Protein AF-A0A7X3D2D2-F1 (afdb_monomer_lite)

Radius of gyration: 14.34 Å; chains: 1; bounding box: 32×38×37 Å

Sequence (102 aa):
MPRENTNLLEYERFYKHIDFHVRYAYHAGSNGKLCFAAQPMETFTEFGDDYDYIYGVVYNNMQLQVGFKDFLIIIDNDLHKRLGILYDLIREEFVMLVNTHL

pLDDT: mean 82.9, std 15.84, range [32.47, 97.12]

Organism: NCBI:txid248905

Secondary structure (DSSP, 8-state):
-----TTEEEEEEEETTTTEEEEEEEE-STT-EEEEEEEEGGG--TT-S----EEEEEETT-PEEEEESSS-----HHHHHHHHHHHHHHHHHHHHHHHHH-

Structure (mmCIF, N/CA/C/O backbone):
data_AF-A0A7X3D2D2-F1
#
_entry.id   AF-A0A7X3D2D2-F1
#
loop_
_atom_site.group_PDB
_atom_site.id
_atom_site.type_symbol
_atom_site.label_atom_id
_atom_site.label_alt_id
_atom_site.label_comp_id
_atom_site.label_asym_id
_atom_site.label_entity_id
_atom_site.label_seq_id
_atom_site.pdbx_PDB_ins_code
_atom_site.Cartn_x
_atom_site.Cartn_y
_atom_site.Cartn_z
_atom_site.occupancy
_atom_site.B_iso_or_equiv
_atom_site.auth_seq_id
_atom_site.auth_comp_id
_atom_site.auth_asym_id
_atom_site.auth_atom_id
_atom_site.pdbx_PDB_model_num
ATOM 1 N N . MET A 1 1 ? -2.868 27.636 14.583 1.00 32.47 1 MET A N 1
ATOM 2 C CA . MET A 1 1 ? -3.909 26.823 15.245 1.00 32.47 1 MET A CA 1
ATOM 3 C C . MET A 1 1 ? -3.651 25.369 14.877 1.00 32.47 1 MET A C 1
ATOM 5 O O . MET A 1 1 ? -3.925 25.027 13.730 1.00 32.47 1 MET A O 1
ATOM 9 N N . PRO A 1 2 ? -3.058 24.535 15.745 1.00 35.09 2 PRO A N 1
ATOM 10 C CA . PRO A 1 2 ? -2.963 23.112 15.456 1.00 35.09 2 PRO A CA 1
ATOM 11 C C . PRO A 1 2 ? -4.356 22.503 15.652 1.00 35.09 2 PRO A C 1
ATOM 13 O O . PRO A 1 2 ? -4.992 22.713 16.683 1.00 35.09 2 PRO A O 1
ATOM 16 N N . ARG A 1 3 ? -4.881 21.822 14.632 1.00 39.59 3 ARG A N 1
ATOM 17 C CA . ARG A 1 3 ? -6.079 20.993 14.784 1.00 39.59 3 ARG A CA 1
ATOM 18 C C . ARG A 1 3 ? -5.615 19.678 15.394 1.00 39.59 3 ARG A C 1
ATOM 20 O O . ARG A 1 3 ? -5.034 18.862 14.689 1.00 39.59 3 ARG A O 1
ATOM 27 N N . GLU A 1 4 ? -5.833 19.501 16.691 1.00 42.72 4 GLU A N 1
ATOM 28 C CA . GLU A 1 4 ? -5.728 18.190 17.328 1.00 42.72 4 GLU A CA 1
ATOM 29 C C . GLU A 1 4 ? -6.768 17.266 16.688 1.00 42.72 4 GLU A C 1
ATOM 31 O O . GLU A 1 4 ? -7.964 17.368 16.948 1.00 42.72 4 GLU A O 1
ATOM 36 N N . ASN A 1 5 ? -6.314 16.399 15.790 1.00 52.38 5 ASN A N 1
ATOM 37 C CA . ASN A 1 5 ? -7.069 15.237 15.349 1.00 52.38 5 ASN A CA 1
ATOM 38 C C . ASN A 1 5 ? -6.460 14.050 16.103 1.00 52.38 5 ASN A C 1
ATOM 40 O O . ASN A 1 5 ? -5.561 13.382 15.607 1.00 52.38 5 ASN A O 1
ATOM 44 N N . THR A 1 6 ? -6.908 13.826 17.338 1.00 60.09 6 THR A N 1
ATOM 45 C CA . THR A 1 6 ? -6.402 12.803 18.279 1.00 60.09 6 THR A CA 1
ATOM 46 C C . THR A 1 6 ? -6.565 11.351 17.804 1.00 60.09 6 THR A C 1
ATOM 48 O O . THR A 1 6 ? -6.145 10.432 18.496 1.00 60.09 6 THR A O 1
ATOM 51 N N . ASN A 1 7 ? -7.119 11.139 16.608 1.00 78.56 7 ASN A N 1
ATOM 52 C CA . ASN A 1 7 ? -7.462 9.833 16.050 1.00 78.56 7 ASN A CA 1
ATOM 53 C C . ASN A 1 7 ? -6.664 9.482 14.782 1.00 78.56 7 ASN A C 1
ATOM 55 O O . ASN A 1 7 ? -7.076 8.589 14.048 1.00 78.56 7 ASN A O 1
ATOM 59 N N . LEU A 1 8 ? -5.586 10.202 14.463 1.00 86.25 8 LEU A N 1
ATOM 60 C CA . LEU A 1 8 ? -4.748 9.924 13.293 1.00 86.25 8 LEU A CA 1
ATOM 61 C C . LEU A 1 8 ? -3.364 9.434 13.733 1.00 86.25 8 LEU A C 1
ATOM 63 O O . LEU A 1 8 ? -2.648 10.156 14.421 1.00 86.25 8 LEU A O 1
ATOM 67 N N . LEU A 1 9 ? -3.005 8.217 13.325 1.00 89.81 9 LEU A N 1
ATOM 68 C CA . LEU A 1 9 ? -1.682 7.625 13.516 1.00 89.81 9 LEU A CA 1
ATOM 69 C C . LEU A 1 9 ? -0.982 7.514 12.159 1.00 89.81 9 LEU A C 1
ATOM 71 O O . LEU A 1 9 ? -1.437 6.774 11.287 1.00 89.81 9 LEU A O 1
ATOM 75 N N . GLU A 1 10 ? 0.124 8.233 12.000 1.00 92.25 10 GLU A N 1
ATOM 76 C CA . GLU A 1 10 ? 0.961 8.209 10.798 1.00 92.25 10 GLU A CA 1
ATOM 77 C C . GLU A 1 10 ? 2.313 7.577 11.116 1.00 92.25 10 GLU A C 1
ATOM 79 O O . GLU A 1 10 ? 2.917 7.871 12.150 1.00 92.25 10 GLU A O 1
ATOM 84 N N . TYR A 1 11 ? 2.771 6.681 10.247 1.00 93.12 11 TYR A N 1
ATOM 85 C CA . TYR A 1 11 ? 4.046 5.992 10.414 1.00 93.12 11 TYR A CA 1
ATOM 86 C C . TYR A 1 11 ? 4.507 5.354 9.107 1.00 93.12 11 TYR A C 1
ATOM 88 O O . TYR A 1 11 ? 3.752 5.233 8.143 1.00 93.12 11 TYR A O 1
ATOM 96 N N . GLU A 1 12 ? 5.760 4.917 9.089 1.00 94.06 12 GLU A N 1
ATOM 97 C CA . GLU A 1 12 ? 6.393 4.325 7.918 1.00 94.06 12 GLU A CA 1
ATOM 98 C C . GLU A 1 12 ? 6.942 2.937 8.242 1.00 94.06 12 GLU A C 1
ATOM 100 O O . GLU A 1 12 ? 7.348 2.649 9.373 1.00 94.06 12 GLU A O 1
ATOM 105 N N . ARG A 1 13 ? 6.964 2.058 7.239 1.00 94.25 13 ARG A N 1
ATOM 106 C CA . ARG A 1 13 ? 7.492 0.702 7.356 1.00 94.25 13 ARG A CA 1
ATOM 107 C C . ARG A 1 13 ? 8.344 0.343 6.149 1.00 94.25 13 ARG A C 1
ATOM 109 O O . ARG A 1 13 ? 7.954 0.537 5.001 1.00 94.25 13 ARG A O 1
ATOM 116 N N . PHE A 1 14 ? 9.501 -0.243 6.438 1.00 94.50 14 PHE A N 1
ATOM 117 C CA . PHE A 1 14 ? 10.447 -0.737 5.444 1.00 94.50 14 PHE A CA 1
ATOM 118 C C . PHE A 1 14 ? 10.349 -2.260 5.372 1.00 94.50 14 PHE A C 1
ATOM 120 O O . PHE A 1 14 ? 10.888 -2.976 6.222 1.00 94.50 14 PHE A O 1
ATOM 127 N N . TYR A 1 15 ? 9.674 -2.773 4.349 1.00 94.81 15 TYR A N 1
ATOM 128 C CA . TYR A 1 15 ? 9.554 -4.206 4.103 1.00 94.81 15 TYR A CA 1
ATOM 129 C C . TYR A 1 15 ? 10.746 -4.712 3.292 1.00 94.81 15 TYR A C 1
ATOM 131 O O . TYR A 1 15 ? 10.642 -4.979 2.100 1.00 94.81 15 TYR A O 1
ATOM 139 N N . LYS A 1 16 ? 11.891 -4.882 3.961 1.00 92.81 16 LYS A N 1
ATOM 140 C CA . LYS A 1 16 ? 13.168 -5.290 3.336 1.00 92.81 16 LYS A CA 1
ATOM 141 C C . LYS A 1 16 ? 13.132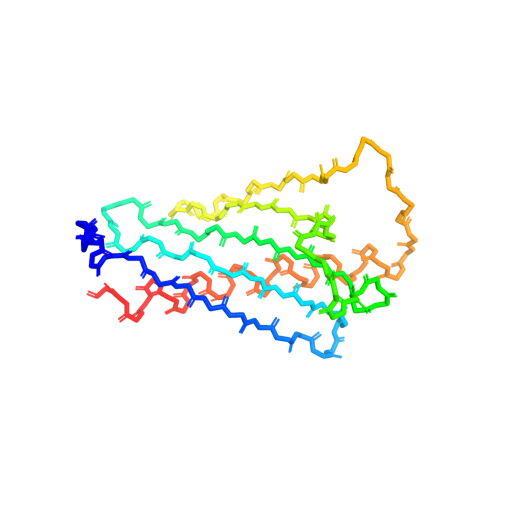 -6.618 2.569 1.00 92.81 16 LYS A C 1
ATOM 143 O O . LYS A 1 16 ? 14.009 -6.871 1.766 1.00 92.81 16 LYS A O 1
ATOM 148 N N . HIS A 1 17 ? 12.174 -7.498 2.852 1.00 94.25 17 HIS A N 1
ATOM 149 C CA . HIS A 1 17 ? 12.072 -8.810 2.200 1.00 94.25 17 HIS A CA 1
ATOM 150 C C . HIS A 1 17 ? 11.303 -8.768 0.868 1.00 94.25 17 HIS A C 1
ATOM 152 O O . HIS A 1 17 ? 11.325 -9.746 0.127 1.00 94.25 17 HIS A O 1
ATOM 158 N N . ILE A 1 18 ? 10.620 -7.656 0.582 1.00 94.75 18 ILE A N 1
ATOM 159 C CA . ILE A 1 18 ? 9.959 -7.372 -0.701 1.00 94.75 18 ILE A CA 1
ATOM 160 C C . ILE A 1 18 ? 10.406 -6.027 -1.283 1.00 94.75 18 ILE A C 1
ATOM 162 O O . ILE A 1 18 ? 9.823 -5.555 -2.254 1.00 94.75 18 ILE A O 1
ATOM 166 N N . ASP A 1 19 ? 11.416 -5.396 -0.688 1.00 93.75 19 ASP A N 1
ATOM 167 C CA . ASP A 1 19 ? 11.967 -4.122 -1.139 1.00 93.75 19 ASP A CA 1
ATOM 168 C C . ASP A 1 19 ? 10.895 -3.039 -1.342 1.00 93.75 19 ASP A C 1
ATOM 170 O O . ASP A 1 19 ? 10.847 -2.383 -2.376 1.00 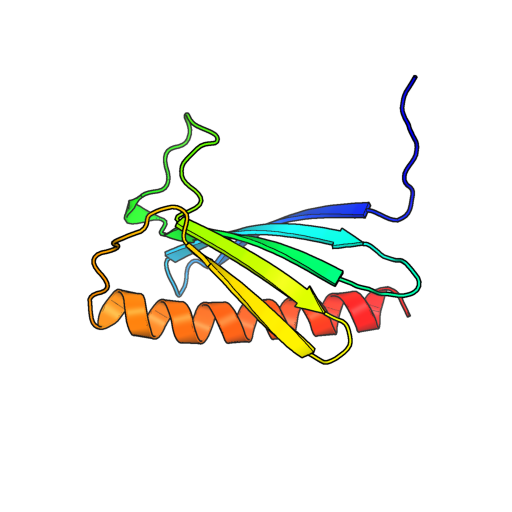93.75 19 ASP A O 1
ATOM 174 N N . PHE A 1 20 ? 10.028 -2.838 -0.341 1.00 93.44 20 PHE A N 1
ATOM 175 C CA . PHE A 1 20 ? 9.015 -1.773 -0.342 1.00 93.44 20 PHE A CA 1
ATOM 176 C C . PHE A 1 20 ? 9.160 -0.817 0.842 1.00 93.44 20 PHE A C 1
ATOM 178 O O . PHE A 1 20 ? 9.375 -1.236 1.984 1.00 93.44 20 PHE A O 1
ATOM 185 N N . HIS A 1 21 ? 8.970 0.472 0.565 1.00 93.12 21 HIS A N 1
ATOM 186 C CA . HIS A 1 21 ? 8.736 1.511 1.561 1.00 93.12 21 HIS A CA 1
ATOM 187 C C . HIS A 1 21 ? 7.239 1.772 1.580 1.00 93.12 21 HIS A C 1
ATOM 189 O O . HIS A 1 21 ? 6.655 1.977 0.515 1.00 93.12 21 HIS A O 1
ATOM 195 N N . VAL A 1 22 ? 6.620 1.770 2.757 1.00 93.81 22 VAL A N 1
ATOM 196 C CA . VAL A 1 22 ? 5.189 2.034 2.883 1.00 93.81 22 VAL A CA 1
ATOM 197 C C . VAL A 1 22 ? 4.944 3.060 3.967 1.00 93.81 22 VAL A C 1
ATOM 199 O O . VAL A 1 22 ? 5.347 2.868 5.112 1.00 93.81 22 VAL A O 1
ATOM 202 N N . ARG A 1 23 ? 4.243 4.124 3.600 1.00 93.75 23 ARG A N 1
ATOM 203 C CA . ARG A 1 23 ? 3.719 5.136 4.508 1.00 93.75 23 ARG A CA 1
ATOM 204 C C . ARG A 1 23 ? 2.272 4.800 4.816 1.00 93.75 23 ARG A C 1
ATOM 206 O O . ARG A 1 23 ? 1.510 4.476 3.907 1.00 93.75 23 ARG A O 1
ATOM 213 N N . TYR A 1 24 ? 1.897 4.886 6.080 1.00 94.62 24 TYR A N 1
ATOM 214 C CA . TYR A 1 24 ? 0.563 4.583 6.572 1.00 94.62 24 TYR A CA 1
ATOM 215 C C . TYR A 1 24 ? -0.046 5.793 7.264 1.00 94.62 24 TYR A C 1
ATOM 217 O O . TYR A 1 24 ? 0.640 6.543 7.953 1.00 94.62 24 TYR A O 1
ATOM 225 N N . ALA A 1 25 ? -1.360 5.932 7.116 1.00 92.94 25 ALA A N 1
ATOM 226 C CA . ALA A 1 25 ? -2.180 6.872 7.863 1.00 92.94 25 ALA A CA 1
ATOM 227 C C . ALA A 1 25 ? -3.450 6.151 8.330 1.00 92.94 25 ALA A C 1
ATOM 229 O O . ALA A 1 25 ? -4.360 5.865 7.544 1.00 92.94 25 ALA A O 1
ATOM 230 N N . TYR A 1 26 ? -3.494 5.816 9.617 1.00 91.44 26 TYR A N 1
ATOM 231 C CA . TYR A 1 26 ? -4.609 5.127 10.247 1.00 91.44 26 TYR A CA 1
ATOM 232 C C . TYR A 1 26 ? -5.531 6.109 10.960 1.00 91.44 26 TYR A C 1
ATOM 234 O O . TYR A 1 26 ? -5.095 6.890 11.803 1.00 91.44 26 TYR A O 1
ATOM 242 N N . HIS A 1 27 ? -6.825 6.035 10.658 1.00 87.94 27 HIS A N 1
ATOM 243 C CA . HIS A 1 27 ? -7.845 6.829 11.331 1.00 87.94 27 HIS A CA 1
ATOM 244 C C . HIS A 1 27 ? -8.609 5.979 12.355 1.00 87.94 27 HIS A C 1
ATOM 246 O O . HIS A 1 27 ? -9.521 5.238 11.985 1.00 87.94 27 HIS A O 1
ATOM 252 N N . ALA A 1 28 ? -8.286 6.141 13.639 1.00 74.94 28 ALA A N 1
ATOM 253 C CA . ALA A 1 28 ? -8.957 5.534 14.789 1.00 74.94 28 ALA A CA 1
ATOM 254 C C . ALA A 1 28 ? -10.314 6.218 15.069 1.00 74.94 28 ALA A C 1
ATOM 256 O O . ALA A 1 28 ? -10.500 6.937 16.046 1.00 74.94 28 ALA A O 1
ATOM 257 N N . GLY A 1 29 ? -11.266 6.067 14.149 1.00 72.88 29 GLY A N 1
ATOM 258 C CA . GLY A 1 29 ? -12.652 6.522 14.297 1.00 72.88 29 GLY A CA 1
ATOM 259 C C . GLY A 1 29 ? -13.650 5.385 14.076 1.00 72.88 29 GLY A C 1
ATOM 260 O O . GLY A 1 29 ? -13.264 4.253 13.800 1.00 72.88 29 GLY A O 1
ATOM 261 N N . SER A 1 30 ? -14.951 5.691 14.125 1.00 59.38 30 SER A N 1
ATOM 262 C CA . SER A 1 30 ? -16.040 4.702 13.981 1.00 59.38 30 SER A CA 1
ATOM 263 C C . SER A 1 30 ? -15.998 3.880 12.685 1.00 59.38 30 SER A C 1
ATOM 265 O O . SER A 1 30 ? -16.549 2.785 12.638 1.00 59.38 30 SER A O 1
ATOM 267 N N . ASN A 1 31 ? -15.305 4.376 11.656 1.00 66.62 31 ASN A N 1
ATOM 268 C CA . ASN A 1 31 ? -15.117 3.713 10.368 1.00 66.62 31 ASN A CA 1
ATOM 269 C C . ASN A 1 31 ? -13.632 3.486 10.051 1.00 66.62 31 ASN A C 1
ATOM 271 O O . ASN A 1 31 ? -13.221 3.794 8.933 1.00 66.62 31 ASN A O 1
ATOM 275 N N . GLY A 1 32 ? -12.856 3.024 11.045 1.00 77.12 32 GLY A N 1
ATOM 276 C CA . GLY A 1 32 ? -11.463 2.573 10.929 1.00 77.12 32 GLY A CA 1
ATOM 277 C C . GLY A 1 32 ? -11.001 2.345 9.489 1.00 77.12 32 GLY A C 1
ATOM 278 O O . GLY A 1 32 ? -11.539 1.521 8.747 1.00 77.12 32 GLY A O 1
ATOM 279 N N . LYS A 1 33 ? -10.034 3.143 9.050 1.00 90.12 33 LYS A N 1
ATOM 280 C CA . LYS A 1 33 ? -9.451 2.983 7.721 1.00 90.12 33 LYS A CA 1
ATOM 281 C C . LYS A 1 33 ? -7.956 3.176 7.796 1.00 90.12 33 LYS A C 1
ATOM 283 O O . LYS A 1 33 ? -7.482 4.073 8.497 1.00 90.12 33 LYS A O 1
ATOM 288 N N . LEU A 1 34 ? -7.243 2.341 7.057 1.00 94.12 34 LEU A N 1
ATOM 289 C CA . LEU A 1 34 ? -5.807 2.452 6.871 1.00 94.12 34 LEU A CA 1
ATOM 290 C C . LEU A 1 34 ? -5.552 2.927 5.452 1.00 94.12 34 LEU A C 1
ATOM 292 O O . LEU A 1 34 ? -5.724 2.170 4.498 1.00 94.12 34 LEU A O 1
ATOM 296 N N . CYS A 1 35 ? -5.177 4.191 5.321 1.00 94.69 35 CYS A N 1
ATOM 297 C CA . CYS A 1 35 ? -4.623 4.703 4.081 1.00 94.69 35 CYS A CA 1
ATOM 298 C C . CYS A 1 35 ? -3.155 4.277 4.004 1.00 94.69 35 CYS A C 1
ATOM 300 O O . CYS A 1 35 ? -2.461 4.267 5.023 1.00 94.69 35 CYS A O 1
ATOM 302 N N . PHE A 1 36 ? -2.678 3.956 2.808 1.00 94.44 36 PHE A N 1
ATOM 303 C CA . PHE A 1 36 ? -1.268 3.678 2.582 1.00 94.44 36 PHE A CA 1
ATOM 304 C C . PHE A 1 36 ? -0.791 4.267 1.262 1.00 94.44 36 PHE A C 1
ATOM 306 O O . PHE A 1 36 ? -1.572 4.446 0.323 1.00 94.44 36 PHE A O 1
ATOM 313 N N . ALA A 1 37 ? 0.509 4.511 1.195 1.00 93.81 37 ALA A N 1
ATOM 314 C CA . ALA A 1 37 ? 1.224 4.809 -0.028 1.00 93.81 37 ALA A CA 1
ATOM 315 C C . ALA A 1 37 ? 2.539 4.027 -0.030 1.00 93.81 37 ALA A C 1
ATOM 317 O O . ALA A 1 37 ? 3.208 3.936 0.997 1.00 93.81 37 ALA A O 1
ATOM 318 N N . ALA A 1 38 ? 2.859 3.385 -1.146 1.00 92.31 38 ALA A N 1
ATOM 319 C CA . ALA A 1 38 ? 3.942 2.427 -1.259 1.00 92.31 38 ALA A CA 1
ATOM 320 C C . ALA A 1 38 ? 4.784 2.676 -2.511 1.00 92.31 38 ALA A C 1
ATOM 322 O O . ALA A 1 38 ? 4.266 2.969 -3.594 1.00 92.31 38 ALA A O 1
ATOM 323 N N . GLN A 1 39 ? 6.090 2.485 -2.356 1.00 89.81 39 GLN A N 1
ATOM 324 C CA . GLN A 1 39 ? 7.079 2.610 -3.421 1.00 89.81 39 GLN A CA 1
ATOM 325 C C . GLN A 1 39 ? 8.120 1.483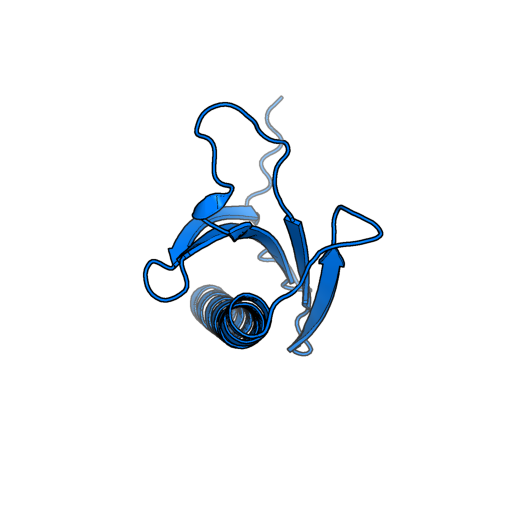 -3.326 1.00 89.81 39 GLN A C 1
ATOM 327 O O . GLN A 1 39 ? 8.557 1.152 -2.215 1.00 89.81 39 GLN A O 1
ATOM 332 N N . PRO A 1 40 ? 8.525 0.882 -4.457 1.00 88.94 40 PRO A N 1
ATOM 333 C CA . PRO A 1 40 ? 9.667 -0.023 -4.495 1.00 88.94 40 PRO A CA 1
ATOM 334 C C . PRO A 1 40 ? 10.965 0.691 -4.086 1.00 88.94 40 PRO A C 1
ATOM 336 O O . PRO A 1 40 ? 11.188 1.851 -4.443 1.00 88.94 40 PRO A O 1
ATOM 339 N N . MET A 1 41 ? 11.848 -0.004 -3.369 1.00 85.31 41 MET A N 1
ATOM 340 C CA . MET A 1 41 ? 13.138 0.530 -2.915 1.00 85.31 41 MET A CA 1
ATOM 341 C C . MET A 1 41 ? 14.057 0.884 -4.078 1.00 85.31 41 MET A C 1
ATOM 343 O O . MET A 1 41 ? 14.788 1.863 -3.981 1.00 85.31 41 MET A O 1
ATOM 347 N N . GLU A 1 42 ? 14.004 0.142 -5.190 1.00 79.81 42 GLU A N 1
ATOM 348 C CA . GLU A 1 42 ? 14.798 0.464 -6.383 1.00 79.81 42 GLU A CA 1
ATOM 349 C C . GLU A 1 42 ? 14.497 1.862 -6.950 1.00 79.81 42 GLU A C 1
ATOM 351 O O . GLU A 1 42 ? 15.325 2.453 -7.641 1.00 79.81 42 GLU A O 1
ATOM 356 N N . THR A 1 43 ? 13.319 2.397 -6.637 1.00 72.56 43 THR A N 1
ATOM 357 C CA . THR A 1 43 ? 12.849 3.716 -7.066 1.00 72.56 43 THR A CA 1
ATOM 358 C C . THR A 1 43 ? 12.804 4.737 -5.931 1.00 72.56 43 THR A C 1
ATOM 360 O O . THR A 1 43 ? 12.462 5.896 -6.164 1.00 72.56 43 THR A O 1
ATOM 363 N N . PHE A 1 44 ? 13.153 4.325 -4.710 1.00 66.62 44 PHE A N 1
ATOM 364 C CA . PHE A 1 44 ? 13.186 5.195 -3.545 1.00 66.62 44 PHE A CA 1
ATOM 365 C C . PHE A 1 44 ? 14.345 6.186 -3.677 1.00 66.62 44 PHE A C 1
ATOM 367 O O . PHE A 1 44 ? 15.502 5.796 -3.831 1.00 66.62 44 PHE A O 1
ATOM 374 N N . THR A 1 45 ? 14.044 7.481 -3.596 1.00 59.72 45 THR A N 1
ATOM 375 C CA . THR A 1 45 ? 15.064 8.532 -3.521 1.00 59.72 45 THR A CA 1
ATOM 376 C C . THR A 1 45 ? 14.843 9.349 -2.255 1.00 59.72 45 THR A C 1
ATOM 378 O O . THR A 1 45 ? 13.719 9.736 -1.951 1.00 59.72 45 THR A O 1
ATOM 381 N N . GLU A 1 46 ? 15.913 9.643 -1.514 1.00 57.31 46 GLU A N 1
ATOM 382 C CA . GLU A 1 46 ? 15.844 10.396 -0.247 1.00 57.31 46 GLU A CA 1
ATOM 383 C C . GLU A 1 46 ? 15.405 11.869 -0.429 1.00 57.31 46 GLU A C 1
ATOM 385 O O . GLU A 1 46 ? 15.249 12.592 0.551 1.00 57.31 46 GLU A O 1
ATOM 390 N N . PHE A 1 47 ? 15.203 12.332 -1.672 1.00 50.72 47 PHE A N 1
ATOM 391 C CA . PHE A 1 47 ? 15.073 13.749 -2.031 1.00 50.72 47 PHE A CA 1
ATOM 392 C C . PHE A 1 47 ? 13.738 14.157 -2.688 1.00 50.72 47 PHE A C 1
ATOM 394 O O . PHE A 1 47 ? 13.677 15.232 -3.286 1.00 50.72 47 PHE A O 1
ATOM 401 N N . GLY A 1 48 ? 12.650 13.383 -2.590 1.00 49.88 48 GLY A N 1
ATOM 402 C CA . GLY A 1 48 ? 11.369 13.863 -3.127 1.00 49.88 48 GLY A CA 1
ATOM 403 C C . GLY A 1 48 ? 10.119 13.095 -2.710 1.00 49.88 48 GLY A C 1
ATOM 404 O O . GLY A 1 48 ? 10.066 11.875 -2.802 1.00 49.88 48 GLY A O 1
ATOM 405 N N . ASP A 1 49 ? 9.082 13.853 -2.344 1.00 47.78 49 ASP A N 1
ATOM 406 C CA . ASP A 1 49 ? 7.751 13.411 -1.893 1.00 47.78 49 ASP A CA 1
ATOM 407 C C . ASP A 1 49 ? 6.865 12.766 -2.982 1.00 47.78 49 ASP A C 1
ATOM 409 O O . ASP A 1 49 ? 5.694 12.476 -2.740 1.00 47.78 49 ASP A O 1
ATOM 413 N N . ASP A 1 50 ? 7.393 12.544 -4.189 1.00 52.69 50 ASP A N 1
ATOM 414 C CA . ASP A 1 50 ? 6.585 12.394 -5.403 1.00 52.69 50 ASP A CA 1
ATOM 415 C C . ASP A 1 50 ? 6.742 11.028 -6.106 1.00 52.69 50 ASP A C 1
ATOM 417 O O . ASP A 1 50 ? 6.500 10.917 -7.308 1.00 52.69 50 ASP A O 1
ATOM 421 N N . TYR A 1 51 ? 7.091 9.964 -5.373 1.00 59.16 51 TYR A N 1
ATOM 422 C CA . TYR A 1 51 ? 7.373 8.635 -5.952 1.00 59.16 51 TYR A CA 1
ATOM 423 C C . TYR A 1 51 ? 6.501 7.487 -5.434 1.00 59.16 51 TYR A C 1
ATOM 425 O O . TYR A 1 51 ? 6.808 6.327 -5.698 1.00 59.16 51 TYR A O 1
ATOM 433 N N . ASP A 1 52 ? 5.398 7.760 -4.734 1.00 61.84 52 ASP A N 1
ATOM 434 C CA . ASP A 1 52 ? 4.466 6.682 -4.389 1.00 61.84 52 ASP A CA 1
ATOM 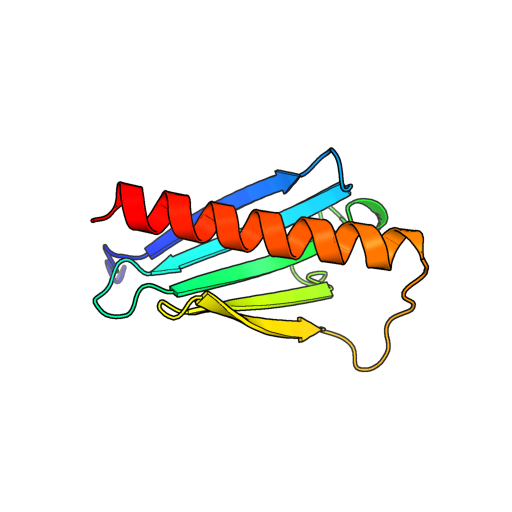435 C C . ASP A 1 52 ? 3.817 6.127 -5.663 1.00 61.84 52 ASP A C 1
ATOM 437 O O . ASP A 1 52 ? 2.929 6.743 -6.254 1.00 61.84 52 ASP A O 1
ATOM 441 N N . TYR A 1 53 ? 4.272 4.948 -6.089 1.00 75.25 53 TYR A N 1
ATOM 442 C CA . TYR A 1 53 ? 3.739 4.235 -7.252 1.00 75.25 53 TYR A CA 1
ATOM 443 C C . TYR A 1 53 ? 2.323 3.739 -7.002 1.00 75.25 53 TYR A C 1
ATOM 445 O O . TYR A 1 53 ? 1.532 3.596 -7.936 1.00 75.25 53 TYR A O 1
ATOM 453 N N . ILE A 1 54 ? 2.026 3.435 -5.741 1.00 89.19 54 ILE A N 1
ATOM 454 C CA . ILE A 1 54 ? 0.837 2.713 -5.321 1.00 89.19 54 ILE A CA 1
ATOM 455 C C . ILE A 1 54 ? 0.296 3.413 -4.099 1.00 89.19 54 ILE A C 1
ATOM 457 O O . ILE A 1 54 ? 1.030 3.699 -3.161 1.00 89.19 54 ILE A O 1
ATOM 461 N N . TYR A 1 55 ? -0.998 3.641 -4.074 1.00 92.69 55 TYR A N 1
ATOM 462 C CA . TYR A 1 55 ? -1.674 4.153 -2.898 1.00 92.69 55 TYR A CA 1
ATOM 463 C C . TYR A 1 55 ? -3.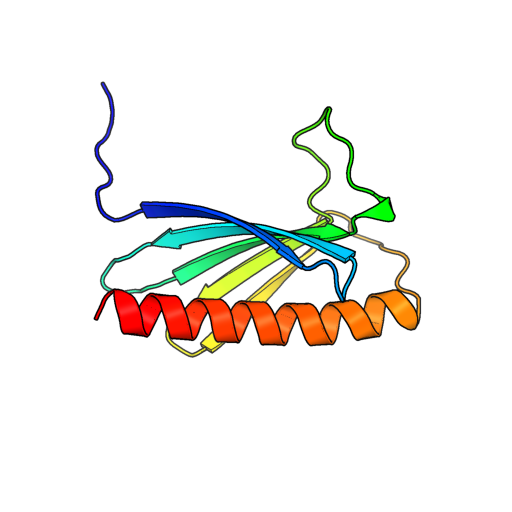004 3.447 -2.751 1.00 92.69 55 TYR A C 1
ATOM 465 O O . TYR A 1 55 ? -3.543 2.877 -3.701 1.00 92.69 55 TYR A O 1
ATOM 473 N N . GLY A 1 56 ? -3.555 3.464 -1.553 1.00 94.06 56 GLY A N 1
ATOM 474 C CA . GLY A 1 56 ? -4.807 2.782 -1.333 1.00 94.06 56 GLY A CA 1
ATOM 475 C C . GLY A 1 56 ? -5.367 2.971 0.051 1.00 94.06 56 GLY A C 1
ATOM 476 O O . GLY A 1 56 ? -4.834 3.701 0.886 1.00 94.06 56 GLY A O 1
ATOM 477 N N . VAL A 1 57 ? -6.493 2.304 0.261 1.00 95.19 57 VAL A N 1
ATOM 478 C CA . VAL A 1 57 ? -7.222 2.310 1.521 1.00 95.19 57 VAL A CA 1
ATOM 479 C C . VAL A 1 57 ? -7.699 0.896 1.816 1.00 95.19 57 VAL A C 1
ATOM 481 O O . VAL A 1 57 ? -8.285 0.239 0.951 1.00 95.19 57 VAL A O 1
ATOM 484 N N . VAL A 1 58 ? -7.471 0.451 3.050 1.00 94.75 58 VAL A N 1
ATOM 485 C CA . VAL A 1 58 ? -8.168 -0.689 3.647 1.00 94.75 58 VAL A CA 1
ATOM 486 C C . VAL A 1 58 ? -9.326 -0.158 4.480 1.00 94.75 58 VAL A C 1
ATOM 488 O O . VAL A 1 58 ? -9.130 0.666 5.376 1.00 94.75 58 VAL A O 1
ATOM 491 N N . TYR A 1 59 ? -10.531 -0.623 4.169 1.00 90.69 59 TYR A N 1
ATOM 492 C CA . TYR A 1 59 ? -11.751 -0.312 4.909 1.00 90.69 59 TYR A CA 1
ATOM 493 C C . TYR A 1 59 ? -12.057 -1.401 5.950 1.00 90.69 59 TYR A C 1
ATOM 495 O O . TYR A 1 59 ? -11.643 -2.549 5.802 1.00 90.69 59 TYR A O 1
ATOM 503 N N . ASN A 1 60 ? -12.871 -1.074 6.958 1.00 86.50 60 ASN A N 1
ATOM 504 C CA . ASN A 1 60 ? -13.329 -2.002 8.008 1.00 86.50 60 ASN A CA 1
ATOM 505 C C . ASN A 1 60 ? -13.939 -3.330 7.518 1.00 86.50 60 ASN A C 1
ATOM 507 O O . ASN A 1 60 ? -13.935 -4.312 8.252 1.00 86.50 60 ASN A O 1
ATOM 511 N N . ASN A 1 61 ? -14.471 -3.393 6.296 1.00 87.19 61 ASN A N 1
ATOM 512 C CA . ASN A 1 61 ? -14.981 -4.629 5.689 1.00 87.19 61 ASN A CA 1
ATOM 513 C C . ASN A 1 61 ? -13.881 -5.466 4.999 1.00 87.19 61 ASN A C 1
ATOM 515 O O . ASN A 1 61 ? -14.200 -6.341 4.196 1.00 87.19 61 ASN A O 1
ATOM 519 N N . MET A 1 62 ? -12.604 -5.172 5.263 1.00 87.62 62 MET A N 1
ATOM 520 C CA . MET A 1 62 ? -11.426 -5.764 4.617 1.00 87.62 62 MET A CA 1
ATOM 521 C C . MET A 1 62 ? -11.347 -5.527 3.102 1.00 87.62 62 MET A C 1
ATOM 523 O O . MET A 1 62 ? -10.550 -6.161 2.404 1.00 87.62 62 MET A O 1
ATOM 527 N N . GLN A 1 63 ? -12.143 -4.594 2.572 1.00 92.19 63 GLN A N 1
ATOM 528 C CA . GLN A 1 63 ? -12.026 -4.177 1.185 1.00 92.19 63 GLN A CA 1
ATOM 529 C C . GLN A 1 63 ? -10.757 -3.344 1.014 1.00 92.19 63 GLN A C 1
ATOM 531 O O . GLN A 1 63 ? -10.559 -2.342 1.701 1.00 92.19 63 GLN A O 1
ATOM 536 N N . LEU A 1 64 ? -9.916 -3.768 0.073 1.00 93.69 64 LEU A N 1
ATOM 537 C CA . LEU A 1 64 ? -8.710 -3.064 -0.334 1.00 93.69 64 LEU A CA 1
ATOM 538 C C . LEU A 1 64 ? -8.991 -2.343 -1.655 1.00 93.69 64 LEU A C 1
ATOM 54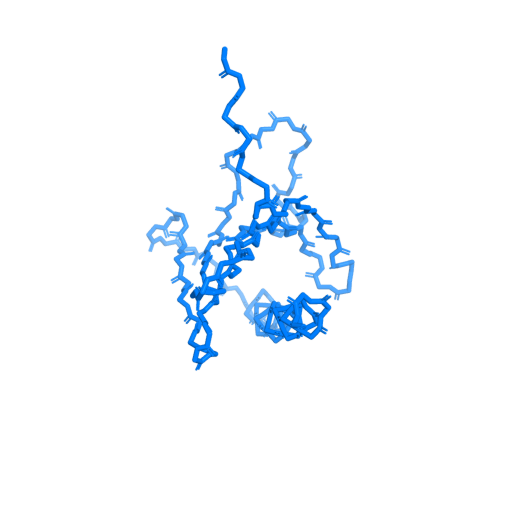0 O O . LEU A 1 64 ? -9.288 -2.987 -2.662 1.00 93.69 64 LEU A O 1
ATOM 544 N N . GLN A 1 65 ? -8.890 -1.018 -1.648 1.00 94.38 65 GLN A N 1
ATOM 545 C CA . GLN A 1 65 ? -8.888 -0.203 -2.858 1.00 94.38 65 GLN A CA 1
ATOM 546 C C . GLN A 1 65 ? -7.459 0.250 -3.145 1.00 94.38 65 GLN A C 1
ATOM 548 O O . GLN A 1 65 ? -6.812 0.799 -2.257 1.00 94.38 65 GLN A O 1
ATOM 553 N N . VAL A 1 66 ? -6.989 0.043 -4.376 1.00 92.00 66 VAL A N 1
ATOM 554 C CA . VAL A 1 66 ? -5.637 0.415 -4.812 1.00 92.00 66 VAL A CA 1
ATOM 555 C C . VAL A 1 66 ? -5.714 1.293 -6.052 1.00 92.00 66 VAL A C 1
ATOM 557 O O . VAL A 1 66 ? -6.458 0.996 -6.986 1.00 92.00 66 VAL A O 1
ATOM 560 N N . GLY A 1 67 ? -4.945 2.373 -6.045 1.00 89.69 67 GLY A N 1
ATOM 561 C CA . GLY A 1 67 ? -4.643 3.208 -7.193 1.00 89.69 67 GLY A CA 1
ATOM 562 C C . GLY A 1 67 ? -3.150 3.170 -7.498 1.00 89.69 67 GLY A C 1
ATOM 563 O O . GLY A 1 67 ? -2.324 2.928 -6.618 1.00 89.69 67 GLY A O 1
ATOM 564 N N . PHE A 1 68 ? -2.824 3.423 -8.759 1.00 86.69 68 PHE A N 1
ATOM 565 C CA . PHE A 1 68 ? -1.457 3.620 -9.222 1.00 86.69 68 PHE A CA 1
ATOM 566 C C . PHE A 1 68 ? -1.315 5.068 -9.676 1.00 86.69 68 PHE A C 1
ATOM 568 O O . PHE A 1 68 ? -2.271 5.649 -10.198 1.00 86.69 68 PHE A O 1
ATOM 575 N N . LYS A 1 69 ? -0.158 5.678 -9.417 1.00 78.31 69 LYS A N 1
ATOM 576 C CA . LYS A 1 69 ? 0.069 7.091 -9.751 1.00 78.31 69 LYS A CA 1
ATOM 577 C C . LYS A 1 69 ? 0.074 7.332 -11.262 1.00 78.31 69 LYS A C 1
ATOM 579 O O . LYS A 1 69 ? -0.480 8.330 -11.717 1.00 78.31 69 LYS A O 1
ATOM 584 N N . ASP A 1 70 ? 0.617 6.384 -12.021 1.00 74.50 70 ASP A N 1
ATOM 585 C CA . ASP A 1 70 ? 0.694 6.447 -13.476 1.00 74.50 70 ASP A CA 1
ATOM 586 C C . ASP A 1 70 ? -0.354 5.562 -14.156 1.00 74.50 70 ASP A C 1
ATOM 588 O O . ASP A 1 70 ? -0.713 4.486 -13.676 1.00 74.50 70 ASP A O 1
ATOM 592 N N . PHE A 1 71 ? -0.814 6.003 -15.329 1.00 67.62 71 PHE A N 1
ATOM 593 C CA . PHE A 1 71 ? -1.760 5.250 -16.159 1.00 67.62 71 PHE A CA 1
ATOM 594 C C . PHE A 1 71 ? -1.153 3.957 -16.731 1.00 67.62 71 PHE A C 1
ATOM 596 O O . PHE A 1 71 ? -1.880 3.011 -17.031 1.00 67.62 71 PHE A O 1
ATOM 603 N N . LEU A 1 72 ? 0.174 3.911 -16.886 1.00 73.81 72 LEU A N 1
ATOM 604 C CA . LEU A 1 72 ? 0.901 2.757 -17.401 1.00 73.81 72 LEU A CA 1
ATOM 605 C C . LEU A 1 72 ? 2.163 2.527 -16.570 1.00 73.81 72 LEU A C 1
ATOM 607 O O . LEU A 1 72 ? 3.050 3.374 -16.539 1.00 73.81 72 LEU A O 1
ATOM 611 N N . ILE A 1 73 ? 2.250 1.354 -15.949 1.00 77.38 73 ILE A N 1
ATOM 612 C CA . ILE A 1 73 ? 3.425 0.896 -15.206 1.00 77.38 73 ILE A CA 1
ATOM 613 C C . ILE A 1 73 ? 3.937 -0.409 -15.811 1.00 77.38 73 ILE A C 1
ATOM 615 O O . ILE A 1 73 ? 3.154 -1.266 -16.227 1.00 77.38 73 ILE A O 1
ATOM 619 N N . ILE A 1 74 ? 5.260 -0.563 -15.874 1.00 80.50 74 ILE A N 1
ATOM 620 C CA . ILE A 1 74 ? 5.881 -1.824 -16.281 1.00 80.50 74 ILE A CA 1
ATOM 621 C C . ILE A 1 74 ? 5.905 -2.726 -15.053 1.00 80.50 74 ILE A C 1
ATOM 623 O O . ILE A 1 74 ? 6.670 -2.496 -14.122 1.00 80.50 74 ILE A O 1
ATOM 627 N N . ILE A 1 75 ? 5.053 -3.748 -15.056 1.00 84.94 75 ILE A N 1
ATOM 628 C CA . ILE A 1 75 ? 5.062 -4.797 -14.040 1.00 84.94 75 ILE A CA 1
ATOM 629 C C . ILE A 1 75 ? 5.698 -6.036 -14.656 1.00 84.94 75 ILE A C 1
ATOM 631 O O . ILE A 1 75 ? 5.112 -6.671 -15.535 1.00 84.94 75 ILE A O 1
ATOM 635 N N . ASP A 1 76 ? 6.893 -6.384 -14.190 1.00 89.69 76 ASP A N 1
ATOM 636 C CA . ASP A 1 76 ? 7.465 -7.697 -14.453 1.00 89.69 76 ASP A CA 1
ATOM 637 C C . ASP A 1 76 ? 6.929 -8.746 -13.458 1.00 89.69 76 ASP A C 1
ATOM 639 O O . ASP A 1 76 ? 6.154 -8.459 -12.542 1.00 89.69 76 ASP A O 1
ATOM 643 N N . ASN A 1 77 ? 7.317 -10.005 -13.658 1.00 93.50 77 ASN A N 1
ATOM 644 C CA . ASN A 1 77 ? 6.858 -11.106 -12.813 1.00 93.50 77 ASN A CA 1
ATOM 645 C C . ASN A 1 77 ? 7.369 -11.005 -11.365 1.00 93.50 77 ASN A C 1
ATOM 647 O O . ASN A 1 77 ? 6.742 -11.551 -10.461 1.00 93.50 77 ASN A O 1
ATOM 651 N N . ASP A 1 78 ? 8.513 -10.358 -11.142 1.00 93.25 78 ASP A N 1
ATOM 652 C CA . ASP A 1 78 ? 9.069 -10.190 -9.803 1.00 93.25 78 ASP A CA 1
ATOM 653 C C . ASP A 1 78 ? 8.269 -9.139 -9.026 1.00 93.25 78 ASP A C 1
ATOM 655 O O . ASP A 1 78 ? 7.691 -9.449 -7.980 1.00 93.25 78 ASP A O 1
ATOM 659 N N . LEU A 1 79 ? 8.111 -7.945 -9.603 1.00 90.06 79 LEU A N 1
ATOM 660 C CA . LEU A 1 79 ? 7.301 -6.874 -9.042 1.00 90.06 79 LEU A CA 1
ATOM 661 C C . LEU A 1 79 ? 5.864 -7.350 -8.807 1.00 90.06 79 LEU A C 1
ATOM 663 O O . LEU A 1 79 ? 5.332 -7.143 -7.721 1.00 90.06 79 LEU A O 1
ATOM 667 N N . HIS A 1 80 ? 5.251 -8.073 -9.752 1.00 91.62 80 HIS A N 1
ATOM 668 C CA . HIS A 1 80 ? 3.899 -8.616 -9.573 1.00 91.62 80 HIS A CA 1
ATOM 669 C C . HIS A 1 80 ? 3.762 -9.496 -8.320 1.00 91.62 80 HIS A C 1
ATOM 671 O O . HIS A 1 80 ? 2.786 -9.380 -7.577 1.00 91.62 80 HIS A O 1
ATOM 677 N N . LYS A 1 81 ? 4.744 -10.365 -8.057 1.00 95.94 81 LYS A N 1
ATOM 678 C CA . LYS A 1 81 ? 4.740 -11.231 -6.871 1.00 95.94 81 LYS A CA 1
ATOM 679 C C . LYS A 1 81 ? 4.931 -10.430 -5.591 1.00 95.94 81 LYS A C 1
ATOM 681 O O . LYS A 1 81 ? 4.208 -10.661 -4.623 1.00 95.94 81 LYS A O 1
ATOM 686 N N . ARG A 1 82 ? 5.863 -9.472 -5.594 1.00 95.25 82 ARG A N 1
ATOM 687 C CA . ARG A 1 82 ? 6.106 -8.587 -4.446 1.00 95.25 82 ARG A CA 1
ATOM 688 C C . ARG A 1 82 ? 4.874 -7.741 -4.116 1.00 95.25 82 ARG A C 1
ATOM 690 O O . ARG A 1 82 ? 4.569 -7.573 -2.940 1.00 95.25 82 ARG A O 1
ATOM 697 N N . LEU A 1 83 ? 4.111 -7.304 -5.123 1.00 93.50 83 LEU A N 1
ATOM 698 C CA . LEU A 1 83 ? 2.824 -6.620 -4.938 1.00 93.50 83 LEU A CA 1
ATOM 699 C C . LEU A 1 83 ? 1.782 -7.495 -4.236 1.00 93.50 83 LEU A C 1
ATOM 701 O O . LEU A 1 83 ? 1.089 -7.013 -3.345 1.00 93.50 83 LEU A O 1
ATOM 705 N N . GLY A 1 84 ? 1.686 -8.775 -4.605 1.00 94.69 84 GLY A N 1
ATOM 706 C CA . GLY A 1 84 ? 0.801 -9.718 -3.918 1.00 94.69 84 GLY A CA 1
ATOM 707 C C . GLY A 1 84 ? 1.118 -9.803 -2.424 1.00 94.69 84 GLY A C 1
ATOM 708 O O . GLY A 1 84 ? 0.233 -9.611 -1.594 1.00 94.69 84 GLY A O 1
ATOM 709 N N . ILE A 1 85 ? 2.400 -9.983 -2.094 1.00 97.12 85 ILE A N 1
ATOM 710 C CA . ILE A 1 85 ? 2.876 -10.048 -0.704 1.00 97.12 85 ILE A CA 1
ATOM 711 C C . ILE A 1 85 ? 2.629 -8.720 0.027 1.00 97.12 85 ILE A C 1
ATOM 713 O O . ILE A 1 85 ? 2.172 -8.714 1.167 1.00 97.12 85 ILE A O 1
ATOM 717 N N . LEU A 1 86 ? 2.882 -7.586 -0.633 1.00 96.19 86 LEU A N 1
ATOM 718 C CA . LEU A 1 86 ? 2.626 -6.255 -0.086 1.00 96.19 86 LEU A CA 1
ATOM 719 C C . LEU A 1 86 ? 1.160 -6.087 0.339 1.00 96.19 86 LEU A C 1
ATOM 721 O O . LEU A 1 86 ? 0.894 -5.571 1.423 1.00 96.19 86 LEU A O 1
ATOM 725 N N . TYR A 1 87 ? 0.206 -6.523 -0.486 1.00 95.12 87 TYR A N 1
ATOM 726 C CA . TYR A 1 87 ? -1.218 -6.406 -0.164 1.00 95.12 87 TYR A CA 1
ATOM 727 C C . TYR A 1 87 ? -1.629 -7.263 1.034 1.00 95.12 87 TYR A C 1
ATOM 729 O O . TYR A 1 87 ? -2.466 -6.825 1.827 1.00 95.12 87 TYR A O 1
ATOM 737 N N . ASP A 1 88 ? -1.035 -8.444 1.194 1.00 95.75 88 ASP A N 1
ATOM 738 C CA . ASP A 1 88 ? -1.277 -9.286 2.364 1.00 95.75 88 ASP A CA 1
ATOM 739 C C . ASP A 1 88 ? -0.703 -8.639 3.635 1.00 95.75 88 ASP A C 1
ATOM 741 O O . ASP A 1 88 ? -1.422 -8.501 4.625 1.00 95.75 88 ASP A O 1
ATOM 745 N N . LEU A 1 89 ? 0.520 -8.101 3.575 1.00 96.81 89 LEU A N 1
ATOM 746 C CA . LEU A 1 89 ? 1.140 -7.371 4.690 1.00 96.81 89 LEU A CA 1
ATOM 747 C C . LEU A 1 89 ? 0.338 -6.131 5.104 1.00 96.81 89 LEU A C 1
ATOM 749 O O . LEU A 1 89 ? 0.177 -5.871 6.292 1.00 96.81 89 LEU A O 1
ATOM 753 N N . ILE A 1 90 ? -0.195 -5.369 4.145 1.00 95.75 90 ILE A N 1
ATOM 754 C CA . ILE A 1 90 ? -1.042 -4.199 4.426 1.00 95.75 90 ILE A CA 1
ATOM 755 C C . ILE A 1 90 ? -2.333 -4.613 5.150 1.00 95.75 90 ILE A C 1
ATOM 757 O O . ILE A 1 90 ? -2.794 -3.914 6.055 1.00 95.75 90 ILE A O 1
ATOM 761 N N . ARG A 1 91 ? -2.934 -5.749 4.775 1.00 93.75 91 ARG A N 1
ATOM 762 C CA . ARG A 1 91 ? -4.120 -6.277 5.469 1.00 93.75 91 ARG A CA 1
ATOM 763 C C . ARG A 1 91 ? -3.789 -6.735 6.884 1.00 93.75 91 ARG A C 1
ATOM 765 O O . ARG A 1 91 ? -4.560 -6.446 7.794 1.00 93.75 91 ARG A O 1
ATOM 772 N N . GLU A 1 92 ? -2.670 -7.429 7.072 1.00 94.50 92 GLU A N 1
ATOM 773 C CA . GLU A 1 92 ? -2.191 -7.830 8.400 1.00 94.50 92 GLU A CA 1
ATOM 774 C C . GLU A 1 92 ? -1.936 -6.609 9.289 1.00 94.50 92 GLU A C 1
ATOM 776 O O . GLU A 1 92 ? -2.373 -6.580 10.438 1.00 94.50 92 GLU A O 1
ATOM 781 N N . GLU A 1 93 ? -1.307 -5.571 8.736 1.00 94.44 93 GLU A N 1
ATOM 782 C CA . GLU A 1 93 ? -1.073 -4.295 9.410 1.00 94.44 93 GLU A CA 1
ATOM 783 C C . GLU A 1 93 ? -2.391 -3.662 9.879 1.00 94.44 93 GLU A C 1
ATOM 785 O O . GLU A 1 93 ? -2.521 -3.268 11.039 1.00 94.44 93 GLU A O 1
ATOM 790 N N . PHE A 1 94 ? -3.409 -3.641 9.013 1.00 93.31 94 PHE A N 1
ATOM 791 C CA . PHE A 1 94 ? -4.737 -3.150 9.373 1.00 93.31 94 PHE A CA 1
ATOM 792 C C . PHE A 1 94 ? -5.369 -3.952 10.517 1.00 93.31 94 PHE A C 1
ATOM 794 O O . PHE A 1 94 ? -5.882 -3.361 11.466 1.00 93.31 94 PHE A O 1
ATOM 801 N N . VAL A 1 95 ? -5.298 -5.285 10.472 1.00 92.12 95 VAL A N 1
ATOM 802 C CA . VAL A 1 95 ? -5.822 -6.151 11.541 1.00 92.12 95 VAL A CA 1
ATOM 803 C C . VAL A 1 95 ? -5.103 -5.892 12.867 1.00 92.12 95 VAL A C 1
ATOM 805 O O . VAL A 1 95 ? -5.756 -5.801 13.907 1.00 92.12 95 VAL A O 1
ATOM 808 N N . MET A 1 96 ? -3.775 -5.734 12.849 1.00 91.50 96 MET A N 1
ATOM 809 C CA . MET A 1 96 ? -3.003 -5.401 14.051 1.00 91.50 96 MET A CA 1
ATOM 810 C C . MET A 1 96 ? -3.439 -4.062 14.651 1.00 91.50 96 MET A C 1
ATOM 812 O O . MET A 1 96 ? -3.663 -3.976 15.860 1.00 91.50 96 MET A O 1
ATOM 816 N N . LEU A 1 97 ? -3.604 -3.033 13.818 1.00 89.81 97 LEU A N 1
ATOM 817 C CA . LEU A 1 97 ? -4.043 -1.709 14.259 1.00 89.81 97 LEU A CA 1
ATOM 818 C C . LEU A 1 97 ? -5.453 -1.734 14.847 1.00 89.81 97 LEU A C 1
ATOM 820 O O . LEU A 1 97 ? -5.676 -1.183 15.923 1.00 89.81 97 LEU A O 1
ATOM 824 N N . VAL A 1 98 ? -6.393 -2.407 14.179 1.00 86.25 98 VAL A N 1
ATOM 825 C CA . VAL A 1 98 ? -7.762 -2.568 14.681 1.00 86.25 98 VAL A CA 1
ATOM 826 C C . VAL A 1 98 ? -7.749 -3.255 16.048 1.00 86.25 98 VAL A C 1
ATOM 828 O O . VAL A 1 98 ? -8.350 -2.740 16.980 1.00 86.25 98 VAL A O 1
ATOM 831 N N . ASN A 1 99 ? -6.995 -4.344 16.217 1.00 85.12 99 ASN A N 1
ATOM 832 C CA . ASN A 1 99 ? -6.903 -5.053 17.499 1.00 85.12 99 ASN A CA 1
ATOM 833 C C . ASN A 1 99 ? -6.208 -4.253 18.612 1.00 85.12 99 ASN A C 1
ATOM 835 O O . ASN A 1 99 ? -6.438 -4.526 19.784 1.00 85.12 99 ASN A O 1
ATOM 839 N N . THR A 1 100 ? -5.340 -3.300 18.267 1.00 83.00 100 THR A N 1
ATOM 840 C CA . THR A 1 100 ? -4.622 -2.465 19.249 1.00 83.00 100 THR A CA 1
ATOM 841 C C . THR A 1 100 ? -5.459 -1.268 19.712 1.00 83.00 100 THR A C 1
ATOM 843 O O . THR A 1 100 ? -5.216 -0.720 20.785 1.00 83.00 100 THR A O 1
ATOM 846 N N . HIS A 1 101 ? -6.435 -0.852 18.900 1.00 71.06 101 HIS A N 1
ATOM 847 C CA . HIS A 1 101 ? -7.265 0.334 19.129 1.00 71.06 101 HIS A CA 1
ATOM 848 C C . HIS A 1 101 ? -8.756 0.026 19.395 1.00 71.06 101 HIS A C 1
ATOM 850 O O . HIS A 1 101 ? -9.545 0.967 19.499 1.00 71.06 101 HIS A O 1
ATOM 856 N N . LEU A 1 102 ? -9.133 -1.256 19.493 1.00 58.25 102 LEU A N 1
ATOM 857 C CA . LEU A 1 102 ? -10.410 -1.747 20.039 1.00 58.25 102 LEU A CA 1
ATOM 858 C C . LEU A 1 102 ? -10.331 -1.870 21.566 1.00 58.25 102 LEU A C 1
ATOM 860 O O . LEU A 1 102 ? -11.354 -1.559 22.217 1.00 58.25 102 LEU A O 1
#

Foldseek 3Di:
DDDPPVFWDWDWDQPPVLQKIKIWIWGLDPWTKIKMFMAGNVQDDPPDPPGRQKIWMQTPVRDIDMDGPDPDDDDDPSNVVSVVVVSVVSSVVSVVVVVVSD